Protein AF-A0A673GX44-F1 (afdb_monomer)

Foldseek 3Di:
DDDDFDDDPPDPPDDDGPDDDDDDDPCQQPDKDKDWDWADDPPDDTHTDFMDMDRSVPDDAAWDWDFTADPVRHTDPPDTDIDGDDDDDDD

Organism: NCBI:txid307959

Nearest PDB structures (foldseek):
  1qas-assembly2_B  TM=9.955E-01  e=7.392E-06  Rattus norvegicus
  1qat-assembly1_A  TM=9.822E-01  e=9.471E-06  Rattus norvegicus
  1qas-assembly1_A  TM=9.954E-01  e=1.291E-05  Rattus norvegicus
  1djy-assembly2_B  TM=9.951E-01  e=1.992E-05  Rattus norvegicus
  9bcz-assembly1_A  TM=9.795E-01  e=1.853E-04  Gallus gallus

pLDDT: mean 96.09, std 4.62, range [62.53, 98.69]

Sequence (91 aa):
AKQETRYIDNNGFNPAWYDTLQ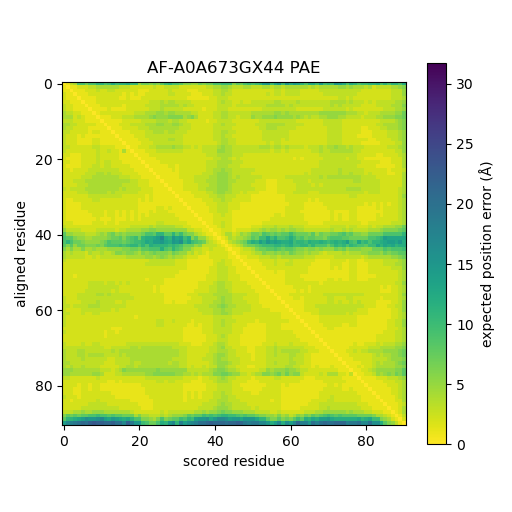FTIHVPELALVRFVVEDYDKTSKNDFVGQFTLPFTCIQPGYRHIHLLSKDGTGIPPSSLFVNVRITKLT

InterPro domains:
  IPR000008 C2 domain [PF00168] (2-65)
  IPR000008 C2 domain [PS50004] (1-70)
  IPR001192 Phosphoinositide phospholipase C family [PTHR10336] (2-88)
  IPR035892 C2 domain superfamily [G3DSA:2.60.40.150] (1-91)
  IPR035892 C2 domain superfamily [SSF49562] (2-87)

Secondary structure (DSSP, 8-state):
----PPP-TT-SSS-----------S-GGG-EEEEEEEE--SSSPPEEEEEEEEEGGGPPPEEEEEEEE-TTS-EEEEEEEEEEE------

Radius of gyration: 14.18 Å; Cα contacts (8 Å, |Δi|>4): 121; chains: 1; bounding box: 42×26×31 Å

Structure (mmCIF, N/CA/C/O backbone):
data_AF-A0A673GX44-F1
#
_entry.id   AF-A0A673GX44-F1
#
loop_
_atom_site.group_PDB
_atom_site.id
_atom_site.type_symbol
_atom_site.label_atom_id
_atom_site.label_alt_id
_atom_site.label_comp_id
_atom_site.label_asym_id
_atom_site.label_entity_id
_atom_site.label_seq_id
_atom_site.pdbx_PDB_ins_code
_atom_site.Cartn_x
_atom_site.Cartn_y
_atom_site.Cartn_z
_atom_site.occupancy
_atom_site.B_iso_or_equiv
_atom_site.auth_seq_id
_atom_site.auth_comp_id
_atom_site.auth_asym_id
_atom_site.auth_atom_id
_atom_site.pdbx_PDB_model_num
ATOM 1 N N . ALA A 1 1 ? 0.550 -7.206 12.418 1.00 83.69 1 ALA A N 1
ATOM 2 C CA . ALA A 1 1 ? 0.753 -8.351 11.507 1.00 83.69 1 ALA A CA 1
ATOM 3 C C . ALA A 1 1 ? 1.423 -7.852 10.230 1.00 83.69 1 ALA A C 1
ATOM 5 O O . ALA A 1 1 ? 1.069 -6.767 9.787 1.00 83.69 1 ALA A O 1
ATOM 6 N N . LYS A 1 2 ? 2.379 -8.602 9.669 1.00 95.44 2 LYS A N 1
ATOM 7 C CA . LYS A 1 2 ? 2.994 -8.341 8.355 1.00 95.44 2 LYS A CA 1
ATOM 8 C C . LYS A 1 2 ? 2.717 -9.558 7.471 1.00 95.44 2 LYS A C 1
ATOM 10 O O . LYS A 1 2 ? 2.852 -10.678 7.951 1.00 95.44 2 LYS A O 1
ATOM 15 N N . GLN A 1 3 ? 2.321 -9.328 6.225 1.00 97.94 3 GLN A N 1
ATOM 16 C CA . GLN A 1 3 ? 2.312 -10.335 5.163 1.00 97.94 3 GLN A CA 1
ATOM 17 C C . GLN A 1 3 ? 2.977 -9.723 3.932 1.00 97.94 3 GLN A C 1
ATOM 19 O O . GLN A 1 3 ? 3.026 -8.499 3.805 1.00 97.94 3 GLN A O 1
ATOM 24 N N . GLU A 1 4 ? 3.495 -10.569 3.056 1.00 97.12 4 GLU A N 1
ATOM 25 C CA . GLU A 1 4 ? 4.229 -10.170 1.862 1.00 97.12 4 GLU A CA 1
ATOM 26 C C . GLU A 1 4 ? 3.858 -11.082 0.696 1.00 97.12 4 GLU A C 1
ATOM 28 O O . GLU A 1 4 ? 3.457 -12.231 0.889 1.00 97.12 4 GLU A O 1
ATOM 33 N N . THR A 1 5 ? 3.939 -10.537 -0.512 1.00 97.69 5 THR A N 1
ATOM 34 C CA . THR A 1 5 ? 3.776 -11.297 -1.749 1.00 97.69 5 THR A CA 1
ATOM 35 C C . THR A 1 5 ? 5.082 -12.007 -2.091 1.00 97.69 5 THR A C 1
ATOM 37 O O . THR A 1 5 ? 6.130 -11.754 -1.491 1.00 97.69 5 THR A O 1
ATOM 40 N N . ARG A 1 6 ? 5.053 -12.881 -3.097 1.00 95.50 6 ARG A N 1
ATOM 41 C CA . ARG A 1 6 ? 6.302 -13.377 -3.700 1.00 95.50 6 ARG A CA 1
ATOM 42 C C . ARG A 1 6 ? 7.027 -12.231 -4.413 1.00 95.50 6 ARG A C 1
ATOM 44 O O . ARG A 1 6 ? 6.383 -11.289 -4.868 1.00 95.50 6 ARG A O 1
ATOM 51 N N . TYR A 1 7 ? 8.348 -12.302 -4.551 1.00 95.44 7 TYR A N 1
ATOM 52 C CA . TYR A 1 7 ? 9.063 -11.369 -5.427 1.00 95.44 7 TYR A CA 1
ATOM 53 C C . TYR A 1 7 ? 8.841 -11.745 -6.900 1.00 95.44 7 TYR A C 1
ATOM 55 O O . TYR A 1 7 ? 8.596 -12.909 -7.224 1.00 95.44 7 TYR A O 1
ATOM 63 N N . ILE A 1 8 ? 8.920 -10.753 -7.787 1.00 96.81 8 ILE A N 1
ATOM 64 C CA . ILE A 1 8 ? 8.918 -10.953 -9.239 1.00 96.81 8 ILE A CA 1
ATOM 65 C C . ILE A 1 8 ? 10.322 -10.631 -9.734 1.00 96.81 8 ILE A C 1
ATOM 67 O O . ILE A 1 8 ? 10.817 -9.530 -9.511 1.00 96.81 8 ILE A O 1
ATOM 71 N N . ASP A 1 9 ? 10.962 -11.603 -10.376 1.00 95.81 9 ASP A N 1
ATOM 72 C CA . ASP A 1 9 ? 12.334 -11.454 -10.849 1.00 95.81 9 ASP A CA 1
ATOM 73 C C . ASP A 1 9 ? 12.402 -10.507 -12.055 1.00 95.81 9 ASP A C 1
ATOM 75 O O . ASP A 1 9 ? 11.643 -10.654 -13.017 1.00 95.81 9 ASP A O 1
ATOM 79 N N . ASN A 1 10 ? 13.317 -9.539 -11.990 1.00 94.25 10 ASN A N 1
ATOM 80 C CA . ASN A 1 10 ? 13.678 -8.638 -13.086 1.00 94.25 10 ASN A CA 1
ATOM 81 C C . ASN A 1 10 ? 12.495 -7.912 -13.773 1.00 94.25 10 ASN A C 1
ATOM 83 O O . ASN A 1 10 ? 12.475 -7.753 -14.996 1.00 94.25 10 ASN A O 1
ATOM 87 N N . ASN A 1 11 ? 11.491 -7.465 -13.007 1.00 96.75 11 ASN A N 1
ATOM 88 C CA . ASN A 1 11 ? 10.396 -6.651 -13.546 1.00 96.75 11 ASN A CA 1
ATOM 89 C C . ASN A 1 11 ? 9.912 -5.568 -12.568 1.00 96.75 11 ASN A C 1
ATOM 91 O O . ASN A 1 11 ? 9.067 -5.819 -11.713 1.00 96.75 11 ASN A O 1
ATOM 95 N N . GLY A 1 12 ? 10.393 -4.337 -12.758 1.00 95.31 12 GLY A N 1
ATOM 96 C CA . GLY A 1 12 ? 9.898 -3.148 -12.052 1.00 95.31 12 GLY A CA 1
ATOM 97 C C . GLY A 1 12 ? 8.885 -2.305 -12.839 1.00 95.31 12 GLY A C 1
ATOM 98 O O . GLY A 1 12 ? 8.319 -1.369 -12.283 1.00 95.31 12 GLY A O 1
ATOM 99 N N . PHE A 1 13 ? 8.652 -2.598 -14.125 1.00 96.75 13 PHE A N 1
ATOM 100 C CA . PHE A 1 13 ? 7.808 -1.764 -14.992 1.00 96.75 13 PHE A CA 1
ATOM 101 C C . PHE A 1 13 ? 6.322 -2.121 -14.883 1.00 96.75 13 PHE A C 1
ATOM 103 O O . PHE A 1 13 ? 5.471 -1.235 -14.819 1.00 96.75 13 PHE A O 1
ATOM 110 N N . ASN A 1 14 ? 6.001 -3.417 -14.858 1.00 97.44 14 ASN A N 1
ATOM 111 C CA . ASN A 1 14 ? 4.629 -3.921 -14.748 1.00 97.44 14 ASN A CA 1
ATOM 112 C C . ASN A 1 14 ? 4.534 -5.294 -14.042 1.00 97.44 14 ASN A C 1
ATOM 114 O O . ASN A 1 14 ? 3.907 -6.215 -14.578 1.00 97.44 14 ASN A O 1
ATOM 118 N N . PRO A 1 15 ? 5.143 -5.470 -12.855 1.00 97.69 15 PRO A N 1
ATOM 119 C CA . PRO A 1 15 ? 5.037 -6.721 -12.111 1.00 97.69 15 PRO A CA 1
ATOM 120 C C . PRO A 1 15 ? 3.577 -7.064 -11.784 1.00 97.69 15 PRO A C 1
ATOM 122 O O . PRO A 1 15 ? 2.786 -6.205 -11.389 1.00 97.69 15 PRO A O 1
ATOM 125 N N . ALA A 1 16 ? 3.226 -8.343 -11.926 1.00 97.88 16 ALA A N 1
ATOM 126 C CA . ALA A 1 16 ? 1.894 -8.861 -11.642 1.00 97.88 16 ALA A CA 1
ATOM 127 C C . ALA A 1 16 ? 1.983 -10.026 -10.651 1.00 97.88 16 ALA A C 1
ATOM 129 O O . ALA A 1 16 ? 2.469 -11.104 -10.983 1.00 97.88 16 ALA A O 1
ATOM 130 N N . TRP A 1 17 ? 1.506 -9.799 -9.426 1.00 97.88 17 TRP A N 1
ATOM 131 C CA . TRP A 1 17 ? 1.569 -10.793 -8.352 1.00 97.88 17 TRP A CA 1
ATOM 132 C C . TRP A 1 17 ? 0.375 -11.745 -8.334 1.00 97.88 17 TRP A C 1
ATOM 134 O O . TRP A 1 17 ? 0.547 -12.937 -8.112 1.00 97.88 17 TRP A O 1
ATOM 144 N N . TYR A 1 18 ? -0.837 -11.212 -8.521 1.00 95.94 18 TYR A N 1
ATOM 145 C CA . TYR A 1 18 ? -2.111 -11.926 -8.317 1.00 95.94 18 TYR A CA 1
ATOM 146 C C . TYR A 1 18 ? -2.293 -12.564 -6.923 1.00 95.94 18 TYR A C 1
ATOM 148 O O . TYR A 1 18 ? -3.252 -13.300 -6.697 1.00 95.94 18 TYR A O 1
ATOM 156 N N . ASP A 1 19 ? -1.410 -12.249 -5.975 1.00 97.25 19 ASP A N 1
ATOM 157 C CA . ASP A 1 19 ? -1.486 -12.709 -4.596 1.00 97.25 19 ASP A CA 1
ATOM 158 C C . ASP A 1 19 ? -2.578 -11.925 -3.835 1.00 97.25 19 ASP A C 1
ATOM 160 O O . ASP A 1 19 ? -2.822 -10.742 -4.086 1.00 97.25 19 ASP A O 1
ATOM 164 N N . THR A 1 20 ? -3.242 -12.580 -2.880 1.00 97.12 20 THR A N 1
ATOM 165 C CA . THR A 1 20 ? -4.208 -11.946 -1.968 1.00 97.12 20 THR A CA 1
ATOM 166 C C . THR A 1 20 ? -3.685 -12.038 -0.543 1.00 97.12 20 THR A C 1
ATOM 168 O O . THR A 1 20 ? -3.434 -13.133 -0.047 1.00 97.12 20 THR A O 1
ATOM 171 N N . LEU A 1 21 ? -3.548 -10.888 0.120 1.00 97.75 21 LEU A N 1
ATOM 172 C CA . LEU A 1 21 ? -3.172 -10.803 1.530 1.00 97.75 21 LEU A CA 1
ATOM 173 C C . LEU A 1 21 ? -4.425 -10.565 2.375 1.00 97.75 21 LEU A C 1
ATOM 175 O O . LEU A 1 21 ? -5.254 -9.720 2.028 1.00 97.75 21 LEU A O 1
ATOM 179 N N . GLN A 1 22 ? -4.566 -11.293 3.482 1.00 97.12 22 GLN A N 1
ATOM 180 C CA . GLN A 1 22 ? -5.767 -11.249 4.318 1.00 97.12 22 GLN A CA 1
ATOM 181 C C . GLN A 1 22 ? -5.414 -10.937 5.767 1.00 97.12 22 GLN A C 1
ATOM 183 O O . GLN A 1 22 ? -4.637 -11.646 6.404 1.00 97.12 22 GLN A O 1
ATOM 188 N N . PHE A 1 23 ? -6.038 -9.893 6.308 1.00 96.81 23 PHE A N 1
ATOM 189 C CA . PHE A 1 23 ? -5.798 -9.416 7.664 1.00 96.81 23 PHE A CA 1
ATOM 190 C C . PHE A 1 23 ? -7.105 -9.353 8.451 1.00 96.81 23 PHE A C 1
ATOM 192 O O . PHE A 1 23 ? -8.123 -8.889 7.940 1.00 96.81 23 PHE A O 1
ATOM 199 N N . THR A 1 24 ? -7.047 -9.760 9.718 1.00 96.50 24 THR A N 1
ATOM 200 C CA . THR A 1 24 ? -8.117 -9.549 10.698 1.00 96.50 24 THR A CA 1
ATOM 201 C C . THR A 1 24 ? -7.769 -8.330 11.542 1.00 96.50 24 THR A C 1
ATOM 203 O O . THR A 1 24 ? -6.701 -8.284 12.153 1.00 96.50 24 THR A O 1
ATOM 206 N N . ILE A 1 25 ? -8.658 -7.336 11.571 1.00 95.50 25 ILE A N 1
ATOM 207 C CA . ILE A 1 25 ? -8.463 -6.084 12.312 1.00 95.50 25 ILE A CA 1
ATOM 208 C C . ILE A 1 25 ? -9.559 -5.978 13.369 1.00 95.50 25 ILE A C 1
ATOM 210 O O . ILE A 1 25 ? -10.734 -5.859 13.036 1.00 95.50 25 ILE A O 1
ATOM 214 N N . HIS A 1 26 ? -9.162 -6.028 14.641 1.00 95.19 26 HIS A N 1
ATOM 215 C CA . HIS A 1 26 ? -10.095 -5.991 15.771 1.00 95.19 26 HIS A CA 1
ATOM 216 C C . HIS A 1 26 ? -10.515 -4.573 16.172 1.00 95.19 26 HIS A C 1
ATOM 218 O O . HIS A 1 26 ? -11.636 -4.390 16.627 1.00 95.19 26 HIS A O 1
ATOM 224 N N . VAL A 1 27 ? -9.631 -3.585 15.990 1.00 96.19 27 VAL A N 1
ATOM 225 C CA . VAL A 1 27 ? -9.858 -2.181 16.384 1.00 96.19 27 VAL A CA 1
ATOM 226 C C . VAL A 1 27 ? -9.587 -1.262 15.177 1.00 96.19 27 VAL A C 1
ATOM 228 O O . VAL A 1 27 ? -8.511 -0.662 15.089 1.00 96.19 27 VAL A O 1
ATOM 231 N N . PRO A 1 28 ? -10.495 -1.225 14.177 1.00 96.12 28 PRO A N 1
ATOM 232 C CA . PRO A 1 28 ? -10.341 -0.468 12.927 1.00 96.12 28 PRO A CA 1
ATOM 233 C C . PRO A 1 28 ? -9.947 1.005 13.088 1.00 96.12 28 PRO A C 1
ATOM 235 O O . PRO A 1 28 ? -9.168 1.532 12.297 1.00 96.12 28 PRO A O 1
ATOM 238 N N . GLU A 1 29 ? -10.473 1.666 14.111 1.00 97.25 29 GLU A N 1
ATOM 239 C CA . GLU A 1 29 ? -10.288 3.084 14.419 1.00 97.25 29 GLU A CA 1
ATOM 240 C C . GLU A 1 29 ? -8.856 3.444 14.836 1.00 97.25 29 GLU A C 1
ATOM 242 O O . GLU A 1 29 ? -8.454 4.598 14.703 1.00 97.25 29 GLU A O 1
ATOM 247 N N . LEU A 1 30 ? -8.072 2.462 15.290 1.00 97.50 30 LEU A N 1
ATOM 248 C CA . LEU A 1 30 ? -6.657 2.626 15.642 1.00 97.50 30 LEU A CA 1
ATOM 249 C C . LEU A 1 30 ? -5.713 2.020 14.595 1.00 97.50 30 LEU A C 1
ATOM 251 O O . LEU A 1 30 ? -4.493 2.054 14.765 1.00 97.50 30 LEU A O 1
ATOM 255 N N . ALA A 1 31 ? -6.250 1.437 13.523 1.00 98.00 31 ALA A N 1
ATOM 256 C CA . ALA A 1 31 ? -5.458 0.712 12.546 1.00 98.00 31 ALA A CA 1
ATOM 257 C C . ALA A 1 31 ? -4.953 1.622 11.416 1.00 98.00 31 ALA A C 1
ATOM 259 O O . ALA A 1 31 ? -5.695 2.407 10.823 1.00 98.00 31 ALA A O 1
ATOM 260 N N . LEU A 1 32 ? -3.682 1.437 11.059 1.00 98.31 32 LEU A N 1
ATOM 261 C CA . LEU A 1 32 ? -3.076 1.946 9.831 1.00 98.31 32 LEU A CA 1
ATOM 262 C C . LEU A 1 32 ? -2.792 0.763 8.905 1.00 98.31 32 LEU A C 1
ATOM 264 O O . LEU A 1 32 ? -2.360 -0.299 9.359 1.00 98.31 32 LEU A O 1
ATOM 268 N N . VAL A 1 33 ? -2.978 0.964 7.604 1.00 98.12 33 VAL A N 1
ATOM 269 C CA . VAL A 1 33 ? -2.520 0.027 6.577 1.00 98.12 33 VAL A CA 1
ATOM 270 C C . VAL A 1 33 ? -1.361 0.665 5.838 1.00 98.12 33 VAL A C 1
ATOM 272 O O . VAL A 1 33 ? -1.440 1.811 5.398 1.00 98.12 33 VAL A O 1
ATOM 275 N N . ARG A 1 34 ? -0.268 -0.086 5.727 1.00 98.44 34 ARG A N 1
ATOM 276 C CA . ARG A 1 34 ? 0.954 0.352 5.068 1.00 98.44 34 ARG A CA 1
ATOM 277 C C . ARG A 1 34 ? 1.326 -0.625 3.967 1.00 98.44 34 ARG A C 1
ATOM 279 O O . ARG A 1 34 ? 1.510 -1.812 4.223 1.00 98.44 34 ARG A O 1
ATOM 286 N N . PHE A 1 35 ? 1.482 -0.088 2.769 1.00 98.31 35 PHE A N 1
ATOM 287 C CA . PHE A 1 35 ? 2.037 -0.765 1.610 1.00 98.31 35 PHE A CA 1
ATOM 288 C C . PHE A 1 35 ? 3.516 -0.409 1.527 1.00 98.31 35 PHE A C 1
ATOM 290 O O . PHE A 1 35 ? 3.876 0.765 1.638 1.00 98.31 35 PHE A O 1
ATOM 297 N N . VAL A 1 36 ? 4.368 -1.414 1.362 1.00 98.44 36 VAL A N 1
ATOM 298 C CA . VAL A 1 36 ? 5.805 -1.238 1.142 1.00 98.44 36 VAL A CA 1
ATOM 299 C C . VAL A 1 36 ? 6.187 -2.105 -0.043 1.00 98.44 36 VAL A C 1
ATOM 301 O O . VAL A 1 36 ? 5.832 -3.280 -0.077 1.00 98.44 36 VAL A O 1
ATOM 304 N N . VAL A 1 37 ? 6.887 -1.508 -1.000 1.00 98.19 37 VAL A N 1
ATOM 305 C CA . VAL A 1 37 ? 7.522 -2.214 -2.109 1.00 98.19 37 VAL A CA 1
ATOM 306 C C . VAL A 1 37 ? 9.009 -2.264 -1.823 1.00 98.19 37 VAL A C 1
ATOM 308 O O . VAL A 1 37 ? 9.626 -1.233 -1.534 1.00 98.19 37 VAL A O 1
ATOM 311 N N . GLU A 1 38 ? 9.561 -3.464 -1.895 1.00 97.75 38 GLU A N 1
ATOM 312 C CA . GLU A 1 38 ? 10.984 -3.715 -1.741 1.00 97.75 38 GLU A CA 1
ATOM 313 C C . GLU A 1 38 ? 11.510 -4.446 -2.980 1.00 97.75 38 GLU A C 1
ATOM 315 O O . GLU A 1 38 ? 10.776 -5.218 -3.601 1.00 97.75 38 GLU A O 1
ATOM 320 N N . ASP A 1 39 ? 12.764 -4.187 -3.330 1.00 96.06 39 ASP A N 1
ATOM 321 C CA . ASP A 1 39 ? 13.525 -4.938 -4.319 1.00 96.06 39 ASP A CA 1
ATOM 322 C C . ASP A 1 39 ? 14.249 -6.084 -3.611 1.00 96.06 39 ASP A C 1
ATOM 324 O O . ASP A 1 39 ? 14.916 -5.879 -2.594 1.00 96.06 39 ASP A O 1
ATOM 328 N N . TYR A 1 40 ? 14.046 -7.304 -4.098 1.00 94.19 40 TYR A N 1
ATOM 329 C CA . TYR A 1 40 ? 14.522 -8.506 -3.430 1.00 94.19 40 TYR A CA 1
ATOM 330 C C . TYR A 1 40 ? 15.994 -8.763 -3.752 1.00 94.19 40 TYR A C 1
ATOM 332 O O . TYR A 1 40 ? 16.363 -8.923 -4.913 1.00 94.19 40 TYR A O 1
ATOM 340 N N . ASP A 1 41 ? 16.813 -8.918 -2.712 1.00 89.75 41 ASP A N 1
ATOM 341 C CA . ASP A 1 41 ? 18.212 -9.325 -2.836 1.00 89.75 41 ASP A CA 1
ATOM 342 C C . ASP A 1 41 ? 18.420 -10.684 -2.146 1.00 89.75 41 ASP A C 1
ATOM 344 O O . ASP A 1 41 ? 18.001 -10.911 -1.011 1.00 89.75 41 ASP A O 1
ATOM 348 N N . LYS A 1 42 ? 19.080 -11.619 -2.838 1.00 84.56 42 LYS A N 1
ATOM 349 C CA . LYS A 1 42 ? 19.406 -12.955 -2.303 1.00 84.56 42 LYS A CA 1
ATOM 350 C C . LYS A 1 42 ? 20.523 -12.923 -1.261 1.00 84.56 42 LYS A C 1
ATOM 352 O O . LYS A 1 42 ? 20.655 -13.861 -0.478 1.00 84.56 42 LYS A O 1
ATOM 357 N N . THR A 1 43 ? 21.377 -11.909 -1.321 1.00 88.38 43 THR A N 1
ATOM 358 C CA . THR A 1 43 ? 22.653 -11.832 -0.599 1.00 88.38 43 THR A CA 1
ATOM 359 C C . THR A 1 43 ? 22.677 -10.745 0.464 1.00 88.38 43 THR A C 1
ATOM 361 O O . THR A 1 43 ? 23.468 -10.828 1.404 1.00 88.38 43 THR A O 1
ATOM 364 N N . SER A 1 44 ? 21.806 -9.748 0.339 1.00 91.62 44 SER A N 1
ATOM 365 C CA . SER A 1 44 ? 21.710 -8.629 1.265 1.00 91.62 44 SER A CA 1
ATOM 366 C C . SER A 1 44 ? 20.261 -8.397 1.708 1.00 91.62 44 SER A C 1
ATOM 368 O O . SER A 1 44 ? 19.383 -9.235 1.505 1.00 91.62 44 SER A O 1
ATOM 370 N N . LYS A 1 45 ? 20.016 -7.293 2.414 1.00 91.88 45 LYS A N 1
ATOM 371 C CA . LYS A 1 45 ? 18.664 -6.908 2.815 1.00 91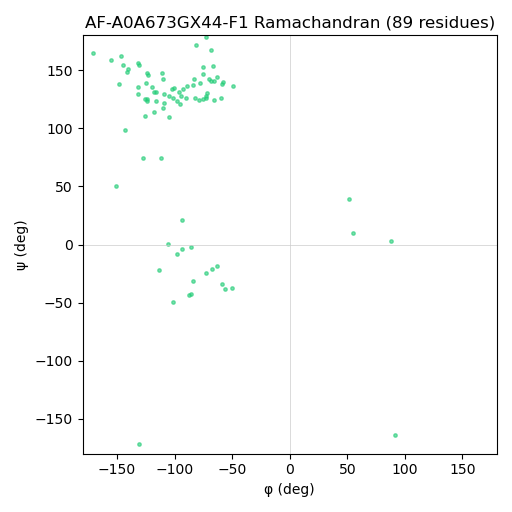.88 45 LYS A CA 1
ATOM 372 C C . LYS A 1 45 ? 17.959 -6.283 1.613 1.00 91.88 45 LYS A C 1
ATOM 374 O O . LYS A 1 45 ? 18.552 -5.436 0.963 1.00 91.88 45 LYS A O 1
ATOM 379 N N . ASN A 1 46 ? 16.682 -6.613 1.420 1.00 94.12 46 ASN A N 1
ATOM 380 C CA . ASN A 1 46 ? 15.860 -5.985 0.391 1.00 94.12 46 ASN A CA 1
ATOM 381 C C . ASN A 1 46 ? 15.938 -4.451 0.431 1.00 94.12 46 ASN A C 1
ATOM 383 O O . ASN A 1 46 ? 15.825 -3.828 1.500 1.00 94.12 46 ASN A O 1
ATOM 387 N N . ASP A 1 47 ? 16.052 -3.855 -0.749 1.00 94.44 47 ASP A N 1
ATOM 388 C CA . ASP A 1 47 ? 16.104 -2.414 -0.906 1.00 94.44 47 ASP A CA 1
ATOM 389 C C . ASP A 1 47 ? 14.701 -1.819 -0.932 1.00 94.44 47 ASP A C 1
ATOM 391 O O . ASP A 1 47 ? 13.778 -2.325 -1.556 1.00 94.44 47 ASP A O 1
ATOM 395 N N . PHE A 1 48 ? 14.512 -0.701 -0.242 1.00 96.94 48 PHE A N 1
ATOM 396 C CA . PHE A 1 48 ? 13.233 0.000 -0.258 1.00 96.94 48 PHE A CA 1
ATOM 397 C C . PHE A 1 48 ? 13.025 0.701 -1.603 1.00 96.94 48 PHE A C 1
ATOM 399 O O . PHE A 1 48 ? 13.846 1.537 -1.986 1.00 96.94 48 PHE A O 1
ATOM 406 N N . VAL A 1 49 ? 11.878 0.460 -2.236 1.00 97.44 49 VAL A N 1
ATOM 407 C CA . VAL A 1 49 ? 11.481 1.115 -3.491 1.00 97.44 49 VAL A CA 1
ATOM 408 C C . VAL A 1 49 ? 10.479 2.237 -3.226 1.00 97.44 49 VAL A C 1
ATOM 410 O O . VAL A 1 49 ? 10.662 3.364 -3.683 1.00 97.44 49 VAL A O 1
ATOM 413 N N . GLY A 1 50 ? 9.422 1.958 -2.462 1.00 98.31 50 GLY A N 1
ATOM 414 C CA . GLY A 1 50 ? 8.364 2.931 -2.208 1.00 98.31 50 GLY A CA 1
ATOM 415 C C . GLY A 1 50 ? 7.371 2.482 -1.145 1.00 98.31 50 GLY A C 1
ATOM 416 O O . GLY A 1 50 ? 7.315 1.309 -0.771 1.00 98.31 50 GLY A O 1
ATOM 417 N N . GLN A 1 51 ? 6.574 3.420 -0.640 1.00 98.69 51 GLN A N 1
ATOM 418 C CA . GLN A 1 51 ? 5.545 3.134 0.357 1.00 98.69 51 GLN A CA 1
ATOM 419 C C . GLN A 1 51 ? 4.309 4.006 0.215 1.00 98.69 51 GLN A C 1
ATOM 421 O O . GLN A 1 51 ? 4.352 5.088 -0.364 1.00 98.69 51 GLN A O 1
ATOM 426 N N . PHE A 1 52 ? 3.225 3.560 0.832 1.00 98.56 52 PHE A N 1
ATOM 427 C CA . PHE A 1 52 ? 2.062 4.389 1.102 1.00 98.56 52 PHE A CA 1
ATOM 428 C C . PHE A 1 52 ? 1.388 3.922 2.391 1.00 98.56 52 PHE A C 1
ATOM 430 O O . PHE A 1 52 ? 1.245 2.718 2.613 1.00 98.56 52 PHE A O 1
ATOM 437 N N . THR A 1 53 ? 0.963 4.856 3.241 1.00 98.56 53 THR A N 1
ATOM 438 C CA . THR A 1 53 ? 0.315 4.550 4.523 1.00 98.56 53 THR A CA 1
ATOM 439 C C . THR A 1 53 ? -0.951 5.378 4.679 1.00 98.56 53 THR A C 1
ATOM 441 O O . THR A 1 53 ? -0.931 6.580 4.428 1.00 98.56 53 THR A O 1
ATOM 444 N N . LEU A 1 54 ? -2.040 4.749 5.124 1.00 98.06 54 LEU A N 1
ATOM 445 C CA . LEU A 1 54 ? -3.303 5.426 5.416 1.00 98.06 54 LEU A CA 1
ATOM 446 C C . LEU A 1 54 ? -4.030 4.805 6.619 1.00 98.06 54 LEU A C 1
ATOM 448 O O . LEU A 1 54 ? -3.848 3.613 6.891 1.00 98.06 54 LEU A O 1
ATOM 452 N N . PRO A 1 55 ? -4.884 5.571 7.322 1.00 98.38 55 PRO A N 1
ATOM 453 C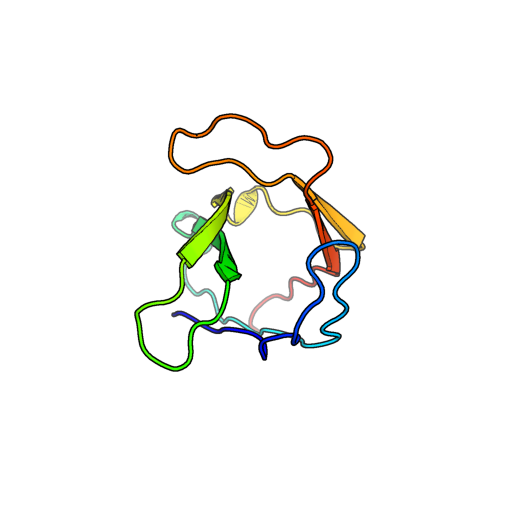 CA . PRO A 1 55 ? -5.830 5.015 8.284 1.00 98.38 55 PRO A CA 1
ATOM 454 C C . PRO A 1 55 ? -6.748 3.991 7.630 1.00 98.38 55 PRO A C 1
ATOM 456 O O . PRO A 1 55 ? -7.229 4.205 6.516 1.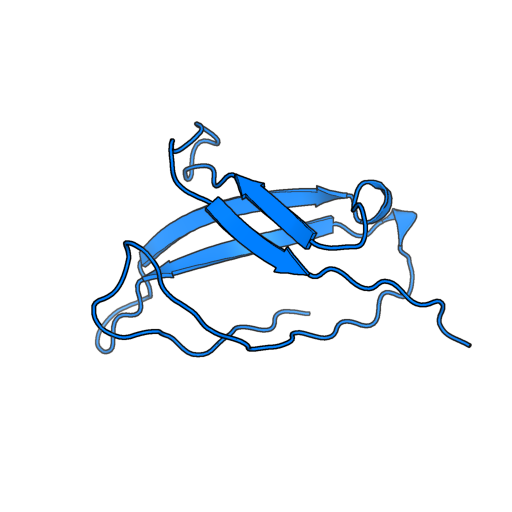00 98.38 55 PRO A O 1
ATOM 459 N N . PHE A 1 56 ? -7.028 2.893 8.333 1.00 97.75 56 PHE A N 1
ATOM 460 C CA . PHE A 1 56 ? -7.926 1.851 7.837 1.00 97.75 56 PHE A CA 1
ATOM 461 C C . PHE A 1 56 ? -9.306 2.416 7.474 1.00 97.75 56 PHE A C 1
ATOM 463 O O . PHE A 1 56 ? -9.881 2.060 6.449 1.00 97.75 56 PHE A O 1
ATOM 470 N N . THR A 1 57 ? -9.800 3.362 8.270 1.00 97.00 57 THR A N 1
ATOM 471 C CA . THR A 1 57 ? -11.075 4.058 8.054 1.00 97.00 57 THR A CA 1
ATOM 472 C C . THR A 1 57 ? -11.121 4.887 6.766 1.00 97.00 57 THR A C 1
ATOM 474 O O . THR A 1 57 ? -12.208 5.201 6.290 1.00 97.00 57 THR A O 1
ATOM 477 N N . CYS A 1 58 ? -9.970 5.217 6.172 1.00 97.75 58 CYS A N 1
ATOM 478 C CA . CYS A 1 58 ? -9.870 5.953 4.910 1.00 97.75 58 CYS A CA 1
ATOM 479 C C . CYS A 1 58 ? -9.766 5.039 3.678 1.00 97.75 58 CYS A C 1
ATOM 481 O O . CYS A 1 58 ? -9.723 5.535 2.550 1.00 97.75 58 CYS A O 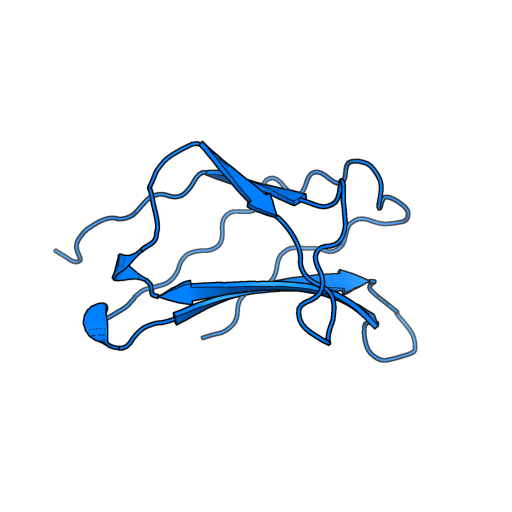1
ATOM 483 N N . ILE A 1 59 ? -9.699 3.718 3.859 1.00 97.31 59 ILE A N 1
ATOM 484 C CA . ILE A 1 59 ? -9.557 2.775 2.750 1.00 97.31 59 ILE A CA 1
ATOM 485 C C . ILE A 1 59 ? -10.869 2.677 1.975 1.00 97.31 59 ILE A C 1
ATOM 487 O O . ILE A 1 59 ? -11.923 2.359 2.523 1.00 97.31 59 ILE A O 1
ATOM 491 N N . GLN A 1 60 ? -10.786 2.886 0.663 1.00 97.00 60 GLN A N 1
ATOM 492 C CA . GLN A 1 60 ? -11.912 2.694 -0.242 1.00 97.00 60 GLN A CA 1
ATOM 493 C C . GLN A 1 60 ? -11.871 1.286 -0.857 1.00 97.00 60 GLN A C 1
ATOM 495 O O . GLN A 1 60 ? -10.851 0.922 -1.448 1.00 97.00 60 GLN A O 1
ATOM 500 N N . PRO A 1 61 ? -12.964 0.502 -0.788 1.00 97.88 61 PRO A N 1
ATOM 501 C CA . PRO A 1 61 ? -13.020 -0.814 -1.416 1.00 97.88 61 PRO A CA 1
ATOM 502 C C . PRO A 1 61 ? -13.016 -0.726 -2.952 1.00 97.88 61 PRO A C 1
ATOM 504 O O . PRO A 1 61 ? -13.226 0.344 -3.546 1.00 97.88 61 PRO A O 1
ATOM 507 N N . GLY A 1 62 ? -12.810 -1.881 -3.588 1.00 98.50 62 GLY A N 1
ATOM 508 C CA . GLY A 1 62 ? -12.774 -2.057 -5.039 1.00 98.50 62 GLY A CA 1
ATOM 509 C C . GLY A 1 62 ? -11.374 -1.923 -5.637 1.00 98.50 62 GLY A C 1
ATOM 510 O O . GLY A 1 62 ? -10.369 -1.993 -4.930 1.00 98.50 62 GLY A O 1
ATOM 511 N N . TYR A 1 63 ? -11.321 -1.748 -6.958 1.00 98.62 63 TYR A N 1
ATOM 512 C CA . TYR A 1 63 ? -10.077 -1.567 -7.704 1.00 98.62 63 TYR A CA 1
ATOM 513 C C . TYR A 1 63 ? -9.516 -0.156 -7.511 1.00 98.62 63 TYR A C 1
ATOM 515 O O . TYR A 1 63 ? -10.220 0.827 -7.755 1.00 98.62 63 TYR A O 1
ATOM 523 N N . ARG A 1 64 ? -8.262 -0.048 -7.066 1.00 98.25 64 ARG A N 1
ATOM 524 C CA . ARG A 1 64 ? -7.599 1.220 -6.727 1.00 98.25 64 ARG A CA 1
ATOM 525 C C . ARG A 1 64 ? -6.136 1.209 -7.154 1.00 98.25 64 ARG A C 1
ATOM 527 O O . ARG A 1 64 ? -5.482 0.171 -7.099 1.00 98.25 64 ARG A O 1
ATOM 534 N N . HIS A 1 65 ? -5.626 2.388 -7.506 1.00 98.19 65 HIS A N 1
ATOM 535 C CA . HIS A 1 65 ? -4.190 2.641 -7.569 1.00 98.19 65 HIS A CA 1
ATOM 536 C C . HIS A 1 65 ? -3.706 3.217 -6.241 1.00 98.19 65 HIS A C 1
ATOM 538 O O . HIS A 1 65 ? -4.311 4.135 -5.689 1.00 98.19 65 HIS A O 1
ATOM 544 N N . ILE A 1 66 ? -2.597 2.682 -5.749 1.00 98.19 66 ILE A N 1
ATOM 545 C CA . ILE A 1 66 ? -1.857 3.197 -4.604 1.00 98.19 66 ILE A CA 1
ATOM 546 C C . ILE A 1 66 ? -0.616 3.876 -5.158 1.00 98.19 66 ILE A C 1
ATOM 548 O O . ILE A 1 66 ? 0.275 3.199 -5.664 1.00 98.19 66 ILE A O 1
ATOM 552 N N . HIS A 1 67 ? -0.566 5.200 -5.086 1.00 98.38 67 HIS A N 1
ATOM 553 C CA . HIS A 1 67 ? 0.571 5.977 -5.571 1.00 98.38 67 HIS A CA 1
ATOM 554 C C . HIS A 1 67 ? 1.709 5.933 -4.553 1.00 98.38 67 HIS A C 1
ATOM 556 O O . HIS A 1 67 ? 1.512 6.259 -3.381 1.00 98.38 67 HIS A O 1
ATOM 562 N N . LEU A 1 68 ? 2.886 5.493 -4.996 1.00 98.62 68 LEU A N 1
ATOM 563 C CA . LEU A 1 68 ? 4.013 5.246 -4.105 1.00 98.62 68 LEU A CA 1
ATOM 564 C C . LEU A 1 68 ? 4.783 6.533 -3.798 1.00 98.62 68 LEU A C 1
ATOM 566 O O . LEU A 1 68 ? 4.983 7.397 -4.655 1.00 98.62 68 LEU A O 1
ATOM 570 N N . LEU A 1 69 ? 5.227 6.623 -2.549 1.00 98.69 69 LEU A N 1
ATOM 571 C CA . LEU A 1 69 ? 6.063 7.686 -2.010 1.00 98.69 69 LEU A CA 1
ATOM 572 C C . LEU A 1 69 ? 7.463 7.147 -1.703 1.00 98.69 69 LEU A C 1
ATOM 574 O O . LEU A 1 69 ? 7.615 5.991 -1.292 1.00 98.69 69 LEU A O 1
ATOM 578 N N . SER A 1 70 ? 8.480 7.989 -1.845 1.00 98.12 70 SER A N 1
ATOM 579 C CA . SER A 1 70 ? 9.853 7.702 -1.426 1.00 98.12 70 SER A CA 1
ATOM 580 C C . SER A 1 70 ? 9.996 7.734 0.098 1.00 98.12 70 SER A C 1
ATOM 582 O O . SER A 1 70 ? 9.040 7.977 0.841 1.00 98.12 70 SER A O 1
ATOM 584 N N . LYS A 1 71 ? 11.207 7.447 0.594 1.00 96.69 71 LYS A N 1
ATOM 585 C CA . LYS A 1 71 ? 11.505 7.380 2.039 1.00 96.69 71 LYS A CA 1
ATOM 586 C C . LYS A 1 71 ? 11.212 8.689 2.778 1.00 96.69 71 LYS A C 1
ATOM 588 O O . LYS A 1 71 ? 10.820 8.648 3.938 1.00 96.69 71 LYS A O 1
ATOM 593 N N . ASP A 1 72 ? 11.412 9.819 2.112 1.00 97.19 72 ASP A N 1
ATOM 594 C CA . ASP A 1 72 ? 11.154 11.176 2.606 1.00 97.19 72 ASP A CA 1
ATOM 595 C C . ASP A 1 72 ? 9.695 11.629 2.403 1.00 97.19 72 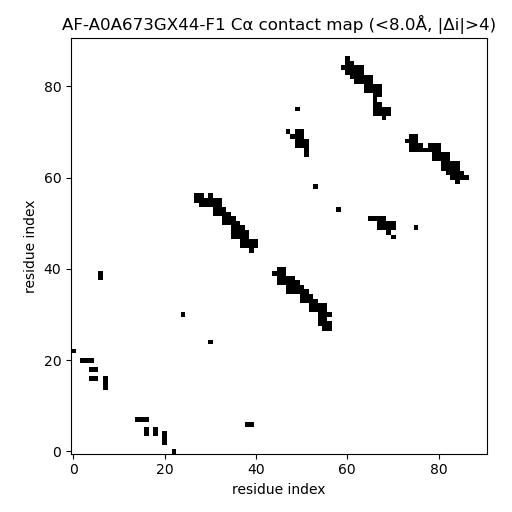ASP A C 1
ATOM 597 O O . ASP A 1 72 ? 9.328 12.723 2.821 1.00 97.19 72 ASP A O 1
ATOM 601 N N . GLY A 1 73 ? 8.850 10.792 1.790 1.00 96.50 73 GLY A N 1
ATOM 602 C CA . GLY A 1 73 ? 7.444 11.095 1.524 1.00 96.50 73 GLY A CA 1
ATOM 603 C C . GLY A 1 73 ? 7.184 11.820 0.203 1.00 96.50 73 GLY A C 1
ATOM 604 O O . GLY A 1 73 ? 6.027 12.126 -0.088 1.00 96.50 73 GLY A O 1
ATOM 605 N N . THR A 1 74 ? 8.211 12.064 -0.613 1.00 98.19 74 THR A N 1
ATOM 606 C CA . THR A 1 74 ? 8.040 12.659 -1.944 1.00 98.19 74 THR A CA 1
ATOM 607 C C . THR A 1 74 ? 7.320 11.677 -2.877 1.00 98.19 74 THR A C 1
ATOM 609 O O . THR A 1 74 ? 7.545 10.469 -2.836 1.00 98.19 74 THR A O 1
ATOM 612 N N . GLY A 1 75 ? 6.408 12.171 -3.717 1.00 97.81 75 GLY A N 1
ATOM 613 C CA . GLY A 1 75 ? 5.745 11.326 -4.712 1.00 97.81 75 GLY A CA 1
ATOM 614 C C . GLY A 1 75 ? 6.742 10.772 -5.731 1.00 97.81 75 GLY A C 1
ATOM 615 O O . GLY A 1 75 ? 7.653 11.487 -6.146 1.00 97.81 75 GLY A O 1
ATOM 616 N N . ILE A 1 76 ? 6.537 9.532 -6.187 1.00 97.56 76 ILE A N 1
ATOM 617 C CA . ILE A 1 76 ? 7.358 8.900 -7.233 1.00 97.56 76 ILE A CA 1
ATOM 618 C C . ILE A 1 76 ? 6.524 8.703 -8.516 1.00 97.56 76 ILE A C 1
ATOM 620 O O . ILE A 1 76 ? 6.116 7.580 -8.794 1.00 97.56 76 ILE A O 1
ATOM 624 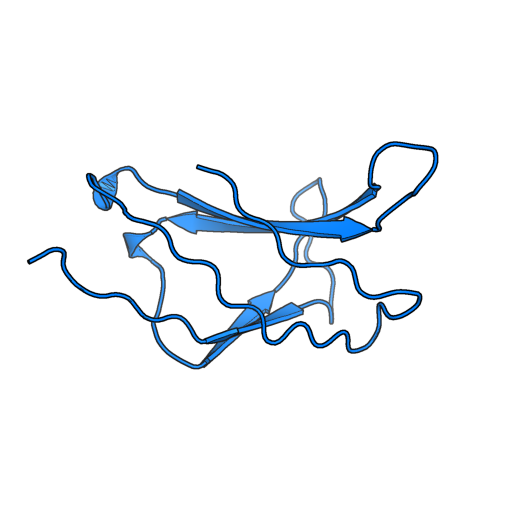N N . PRO A 1 77 ? 6.198 9.725 -9.330 1.00 95.81 77 PRO A N 1
ATOM 625 C CA . PRO A 1 77 ? 5.470 9.498 -10.580 1.00 95.81 77 PRO A CA 1
ATOM 626 C C . PRO A 1 77 ? 6.309 8.697 -11.597 1.00 95.81 77 PRO A C 1
ATOM 628 O O . PRO A 1 77 ? 7.501 8.969 -11.725 1.00 95.81 77 PRO A O 1
ATOM 631 N N . PRO A 1 78 ? 5.722 7.751 -12.360 1.00 95.56 78 PRO A N 1
ATOM 632 C CA . PRO A 1 78 ? 4.318 7.315 -12.360 1.00 95.56 78 PRO A CA 1
ATOM 633 C C . PRO A 1 78 ? 4.035 6.092 -11.451 1.00 95.56 78 PRO A C 1
ATOM 635 O O . PRO A 1 78 ? 3.054 5.379 -11.657 1.00 95.56 78 PRO A O 1
ATOM 638 N N . SER A 1 79 ? 4.890 5.814 -10.467 1.00 98.00 79 SER A N 1
ATOM 639 C CA . SER A 1 79 ? 4.893 4.592 -9.656 1.00 98.00 79 SER A CA 1
ATOM 640 C C . SER A 1 79 ? 3.594 4.369 -8.872 1.00 98.00 79 SER A C 1
ATOM 642 O O . SER A 1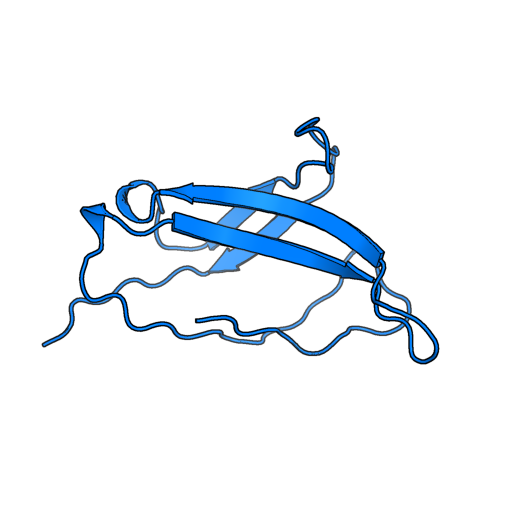 79 ? 3.140 5.224 -8.101 1.00 98.00 79 SER A O 1
ATOM 644 N N . SER A 1 80 ? 2.988 3.192 -9.054 1.00 98.38 80 SER A N 1
ATOM 645 C CA . SER A 1 80 ? 1.800 2.784 -8.303 1.00 98.38 80 SER A CA 1
ATOM 646 C C . SER A 1 80 ? 1.637 1.267 -8.203 1.00 98.38 80 SER A C 1
ATOM 648 O O . SER A 1 80 ? 2.144 0.523 -9.039 1.00 98.38 80 SER A O 1
ATOM 650 N N . LEU A 1 81 ? 0.877 0.817 -7.202 1.00 98.38 81 LEU A N 1
ATOM 651 C CA . LEU A 1 81 ? 0.347 -0.547 -7.116 1.00 98.38 81 LEU A CA 1
ATOM 652 C C . LEU A 1 81 ? -1.129 -0.553 -7.503 1.00 98.38 81 LEU A C 1
ATOM 654 O O . LEU A 1 81 ? -1.899 0.258 -6.989 1.00 98.38 81 LEU A O 1
ATOM 658 N N . PHE A 1 82 ? -1.541 -1.491 -8.353 1.00 98.56 82 PHE A N 1
ATOM 659 C CA . PHE A 1 82 ? -2.953 -1.727 -8.641 1.00 98.56 82 PHE A CA 1
ATOM 660 C C . PHE A 1 82 ? -3.487 -2.858 -7.761 1.00 98.56 82 PHE A C 1
ATOM 662 O O . PHE A 1 82 ? -2.980 -3.978 -7.805 1.00 98.56 82 PHE A O 1
ATOM 669 N N . VAL A 1 83 ? -4.507 -2.569 -6.954 1.00 98.44 83 VAL A N 1
ATOM 670 C CA . VAL A 1 83 ? -5.055 -3.505 -5.963 1.00 98.44 83 VAL A CA 1
ATOM 671 C C . VAL A 1 83 ? -6.571 -3.600 -6.063 1.00 98.44 83 VAL A C 1
ATOM 673 O O . VAL A 1 83 ? -7.235 -2.648 -6.467 1.00 98.44 83 VAL A O 1
ATOM 676 N N . ASN A 1 84 ? -7.132 -4.733 -5.640 1.00 98.50 84 ASN A N 1
ATOM 677 C CA . ASN A 1 84 ? -8.553 -4.856 -5.321 1.00 98.50 84 ASN A CA 1
ATOM 678 C C . ASN A 1 84 ? -8.703 -5.017 -3.808 1.00 98.50 84 ASN A C 1
ATOM 680 O O . ASN A 1 84 ? -8.219 -5.996 -3.242 1.00 98.50 84 ASN A O 1
ATOM 684 N N . VAL A 1 85 ? -9.373 -4.068 -3.160 1.00 98.31 85 VAL A N 1
ATOM 685 C CA . VAL A 1 85 ? -9.587 -4.095 -1.714 1.00 98.31 85 VAL A CA 1
ATOM 686 C C . VAL A 1 85 ? -10.997 -4.575 -1.388 1.00 98.31 85 VAL A C 1
ATOM 688 O O . VAL A 1 85 ? -11.990 -3.996 -1.834 1.00 98.31 85 VAL A O 1
ATOM 691 N N . ARG A 1 86 ? -11.087 -5.605 -0.543 1.00 98.00 86 ARG A N 1
ATOM 692 C CA . ARG A 1 86 ? -12.342 -6.100 0.034 1.00 98.00 86 ARG A CA 1
A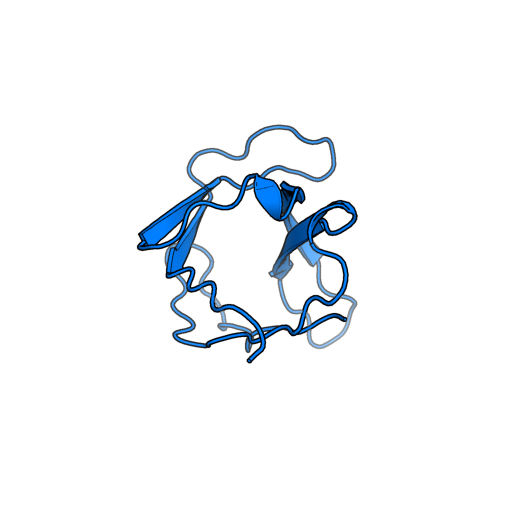TOM 693 C C . ARG A 1 86 ? -12.291 -5.961 1.549 1.00 98.00 86 ARG A C 1
ATOM 695 O O . ARG A 1 86 ? -11.317 -6.367 2.171 1.00 98.00 86 ARG A O 1
ATOM 702 N N . ILE A 1 87 ? -13.348 -5.396 2.125 1.00 96.94 87 ILE A N 1
ATOM 703 C CA . ILE A 1 87 ? -13.505 -5.234 3.572 1.00 96.94 87 ILE A CA 1
ATOM 704 C C . ILE A 1 87 ? -14.818 -5.900 3.965 1.00 96.94 87 ILE A C 1
ATOM 706 O O . ILE A 1 87 ? -15.875 -5.563 3.432 1.00 96.94 87 ILE A O 1
ATOM 710 N N . THR A 1 88 ? -14.747 -6.845 4.896 1.00 95.75 88 THR A N 1
ATOM 711 C CA . THR A 1 88 ? -15.900 -7.562 5.447 1.00 95.75 88 THR A CA 1
ATOM 712 C C . THR A 1 88 ? -15.927 -7.387 6.957 1.00 95.75 88 THR A C 1
ATOM 714 O O . THR A 1 88 ? -14.877 -7.319 7.596 1.00 95.75 88 THR A O 1
ATOM 717 N N . LYS A 1 89 ? -17.124 -7.321 7.545 1.00 91.44 89 LYS A N 1
ATOM 718 C CA . LYS A 1 89 ? -17.261 -7.325 9.004 1.00 91.44 89 LYS A CA 1
ATOM 719 C C . LYS A 1 89 ? -16.904 -8.708 9.542 1.00 91.44 89 LYS A C 1
ATOM 721 O O . LYS A 1 89 ? -17.243 -9.712 8.918 1.00 91.44 89 LYS A O 1
ATOM 726 N N . LEU A 1 90 ? -16.241 -8.746 10.695 1.00 84.38 90 LEU A N 1
ATOM 727 C CA . LEU A 1 90 ? -16.155 -9.970 11.482 1.00 84.38 90 LEU A CA 1
ATOM 728 C C . LEU A 1 90 ? -17.576 -10.279 11.962 1.00 84.38 90 LEU A C 1
ATOM 730 O O . LEU A 1 90 ? -18.241 -9.398 12.508 1.00 84.38 90 LEU A O 1
ATOM 734 N N . THR A 1 91 ? -18.050 -11.477 11.640 1.00 62.53 91 THR A N 1
ATOM 735 C CA . THR A 1 91 ? -19.354 -11.997 12.078 1.00 62.53 91 THR A CA 1
ATOM 736 C C . THR A 1 91 ? -19.127 -12.987 13.196 1.00 62.53 91 THR A C 1
ATOM 738 O O . THR A 1 91 ? -18.052 -13.631 13.173 1.00 62.53 91 THR A O 1
#

Solvent-accessible surface area (backbone atoms only — not comparable to full-atom values): 6315 Å² total; per-residue (Å²): 142,87,87,79,75,81,86,68,83,96,46,90,87,77,67,81,79,91,70,85,89,87,83,89,76,92,58,50,93,80,34,69,47,74,50,73,44,64,46,88,46,97,87,58,76,58,44,83,66,30,31,44,74,46,51,47,84,73,64,72,69,43,81,44,75,46,66,27,15,38,98,89,63,47,78,40,87,89,45,61,49,82,45,75,41,83,84,79,81,91,127

Mean predicted aligned error: 3.0 Å